Protein AF-M0NMY4-F1 (afdb_monomer)

Radius of gyration: 17.92 Å; Cα contacts (8 Å, |Δi|>4): 134; chains: 1; bounding box: 42×37×48 Å

Mean predicted aligned error: 4.75 Å

Secondary structure (DSSP, 8-state):
-HHHHHHHIIIIIT--SSSSSSSTT-HHHHHHHHHHHHHHHHHHT-HHHHHHHHHHHHHHHHHHHHHHHHTT-GGGGGGGGTTTSPPPPPTT-TT--HHHHHHH--HHHHS-HHHHHHHHHHHHHHHTT-TTHHHHHHHHHHHHHHHH-

Structure (mmCIF, N/CA/C/O backbone):
data_AF-M0NMY4-F1
#
_entry.id   AF-M0NMY4-F1
#
loop_
_atom_site.group_PDB
_atom_site.id
_atom_site.type_symbol
_atom_site.label_atom_id
_atom_site.label_alt_id
_atom_site.label_comp_id
_atom_site.label_asym_id
_atom_site.label_entity_id
_atom_site.label_seq_id
_atom_site.pdbx_PDB_ins_code
_atom_site.Cartn_x
_atom_site.Cartn_y
_atom_site.Cartn_z
_atom_site.occupancy
_atom_site.B_iso_or_equiv
_atom_site.auth_seq_id
_atom_site.auth_comp_id
_atom_site.auth_asym_id
_atom_site.auth_atom_id
_atom_site.pdbx_PDB_model_num
ATOM 1 N N . GLN A 1 1 ? -4.659 0.005 -1.288 1.00 90.06 1 GLN A N 1
ATOM 2 C CA . GLN A 1 1 ? -4.584 1.459 -1.523 1.00 90.06 1 GLN A CA 1
ATOM 3 C C . GLN A 1 1 ? -3.711 2.192 -0.509 1.00 90.06 1 GLN A C 1
ATOM 5 O O . GLN A 1 1 ? -3.000 3.091 -0.923 1.00 90.06 1 GLN A O 1
ATOM 10 N N . LEU A 1 2 ? -3.707 1.858 0.795 1.00 95.50 2 LEU A N 1
AT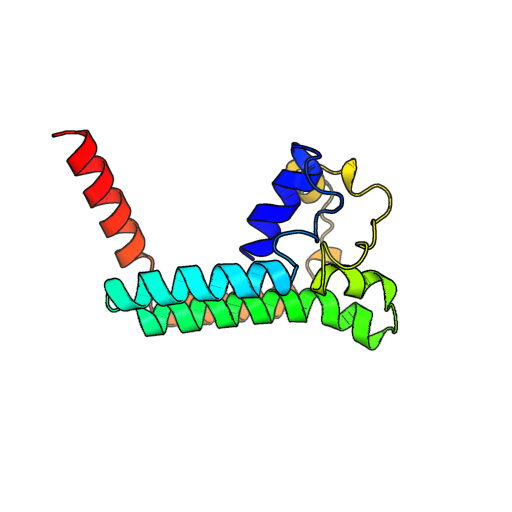OM 11 C CA . LEU A 1 2 ? -2.774 2.513 1.735 1.00 95.50 2 LEU A CA 1
ATOM 12 C C . LEU A 1 2 ? -1.293 2.446 1.294 1.00 95.50 2 LEU A C 1
ATOM 14 O O . LEU A 1 2 ? -0.619 3.457 1.466 1.00 95.50 2 LEU A O 1
ATOM 18 N N . PRO A 1 3 ? -0.787 1.338 0.711 1.00 97.62 3 PRO A N 1
ATOM 19 C CA . PRO A 1 3 ? 0.586 1.291 0.208 1.00 97.62 3 PRO A CA 1
ATOM 20 C C . PRO A 1 3 ? 0.932 2.415 -0.765 1.00 97.62 3 PRO A C 1
ATOM 22 O O . PRO A 1 3 ? 1.895 3.141 -0.542 1.00 97.62 3 PRO A O 1
ATOM 25 N N . ASP A 1 4 ? 0.082 2.642 -1.761 1.00 95.75 4 ASP A N 1
ATOM 26 C CA . ASP A 1 4 ? 0.217 3.751 -2.705 1.00 95.75 4 ASP A CA 1
ATOM 27 C C . ASP A 1 4 ? 0.215 5.133 -2.045 1.00 95.75 4 ASP A C 1
ATOM 29 O O . ASP A 1 4 ? 0.980 6.010 -2.442 1.00 95.75 4 ASP A O 1
ATOM 33 N N . LEU A 1 5 ? -0.629 5.340 -1.028 1.00 96.25 5 LEU A N 1
ATOM 34 C CA . LEU A 1 5 ? -0.695 6.610 -0.294 1.00 96.25 5 LEU A CA 1
ATOM 35 C C . LEU A 1 5 ? 0.569 6.894 0.526 1.00 96.25 5 LEU A C 1
ATOM 37 O O . LEU A 1 5 ? 0.778 8.034 0.931 1.00 96.25 5 LEU A O 1
ATOM 41 N N . ILE A 1 6 ? 1.385 5.874 0.794 1.00 97.50 6 ILE A N 1
ATOM 42 C CA . ILE A 1 6 ? 2.673 6.013 1.473 1.00 97.50 6 ILE A CA 1
ATOM 43 C C . ILE A 1 6 ? 3.778 6.159 0.430 1.00 97.50 6 ILE A C 1
ATOM 45 O O . ILE A 1 6 ? 4.515 7.142 0.450 1.00 97.50 6 ILE A O 1
ATOM 49 N N . ASP A 1 7 ? 3.880 5.209 -0.497 1.00 97.12 7 ASP A N 1
ATOM 50 C CA . ASP A 1 7 ? 5.037 5.125 -1.379 1.00 97.12 7 ASP A CA 1
ATOM 51 C C . ASP A 1 7 ? 5.036 6.224 -2.448 1.00 97.12 7 ASP A C 1
ATOM 53 O O . ASP A 1 7 ? 6.067 6.858 -2.665 1.00 97.12 7 ASP A O 1
ATOM 57 N N . LYS A 1 8 ? 3.893 6.532 -3.078 1.00 95.94 8 LYS A N 1
ATOM 58 C CA . LYS A 1 8 ? 3.857 7.531 -4.162 1.00 95.94 8 LYS A CA 1
ATOM 59 C C . LYS A 1 8 ? 4.282 8.922 -3.679 1.00 95.94 8 LYS A C 1
ATOM 61 O O . LYS A 1 8 ? 5.162 9.491 -4.314 1.00 95.94 8 LYS A O 1
ATOM 66 N N . PRO A 1 9 ? 3.776 9.485 -2.562 1.00 95.75 9 PRO A N 1
ATOM 67 C CA . PRO A 1 9 ? 4.289 10.765 -2.066 1.00 95.75 9 PRO A CA 1
ATOM 68 C C . PRO A 1 9 ? 5.772 10.709 -1.687 1.00 95.75 9 PRO A C 1
ATOM 70 O O . PRO A 1 9 ? 6.533 11.612 -2.040 1.00 95.75 9 PRO A O 1
ATOM 73 N N . LEU A 1 10 ? 6.200 9.649 -0.990 1.00 96.50 10 LEU A N 1
ATOM 74 C CA . LEU A 1 10 ? 7.593 9.500 -0.566 1.00 96.50 10 LEU A CA 1
ATOM 75 C C . LEU A 1 10 ? 8.550 9.416 -1.760 1.00 96.50 10 LEU A C 1
ATOM 77 O O . LEU A 1 10 ? 9.643 9.966 -1.676 1.00 96.50 10 LEU A O 1
ATOM 81 N N . ALA A 1 11 ? 8.146 8.779 -2.858 1.00 96.06 11 ALA A N 1
ATOM 82 C CA . ALA A 1 11 ? 8.942 8.663 -4.074 1.00 96.06 11 ALA A CA 1
ATOM 83 C C . ALA A 1 11 ? 8.827 9.908 -4.967 1.00 96.06 11 ALA A C 1
ATOM 85 O O . ALA A 1 11 ? 9.823 10.568 -5.233 1.00 96.06 11 ALA A O 1
ATOM 86 N N . TRP A 1 12 ? 7.611 10.245 -5.399 1.00 95.12 12 TRP A N 1
ATOM 87 C CA . TRP A 1 12 ? 7.327 11.220 -6.460 1.00 95.12 12 TRP A CA 1
ATOM 88 C C . TRP A 1 12 ? 7.373 12.676 -5.986 1.00 95.12 12 TRP A C 1
ATOM 90 O O . TRP A 1 12 ? 7.530 13.588 -6.784 1.00 95.12 12 TRP A O 1
ATOM 100 N N . THR A 1 13 ? 7.161 12.936 -4.692 1.00 92.69 13 THR A N 1
ATOM 101 C CA . THR A 1 13 ? 7.164 14.312 -4.150 1.00 92.69 13 THR A CA 1
ATOM 102 C C . THR A 1 13 ? 8.409 14.594 -3.327 1.00 92.69 13 THR A C 1
ATOM 104 O O . THR A 1 13 ? 8.988 15.670 -3.443 1.00 92.69 13 THR A O 1
ATOM 107 N N . PHE A 1 14 ? 8.819 13.640 -2.489 1.00 93.50 14 PHE A N 1
ATOM 108 C CA . PHE A 1 14 ? 9.929 13.850 -1.561 1.00 93.50 14 PHE A CA 1
ATOM 109 C C . PHE A 1 14 ? 11.239 13.171 -1.980 1.00 93.50 14 PHE A C 1
ATOM 111 O O . PHE A 1 14 ? 12.271 13.471 -1.384 1.00 93.50 14 PHE A O 1
ATOM 118 N N . GLY A 1 15 ? 11.227 12.260 -2.963 1.00 92.56 15 GLY A N 1
ATOM 119 C CA . GLY A 1 15 ? 12.428 11.540 -3.409 1.00 92.56 15 GLY A CA 1
ATOM 120 C C . GLY A 1 15 ? 13.113 10.709 -2.315 1.00 92.56 15 GLY A C 1
ATOM 121 O O . GLY A 1 15 ? 14.310 10.447 -2.394 1.00 92.56 15 GLY A O 1
ATOM 122 N N . LEU A 1 16 ? 12.381 10.324 -1.265 1.00 95.25 16 LEU A N 1
ATOM 123 C CA . LEU A 1 16 ? 12.920 9.663 -0.070 1.00 95.25 16 LEU A CA 1
ATOM 124 C C . LEU A 1 16 ? 13.114 8.159 -0.249 1.00 95.25 16 LEU A C 1
ATOM 126 O O . LEU A 1 16 ? 13.892 7.545 0.481 1.00 95.25 16 LEU A O 1
ATOM 130 N N . ILE A 1 17 ? 12.385 7.556 -1.184 1.00 96.00 17 ILE A N 1
ATOM 131 C CA . ILE A 1 17 ? 12.429 6.121 -1.455 1.00 96.00 17 ILE A CA 1
ATOM 132 C C . ILE A 1 17 ? 12.656 5.876 -2.953 1.00 96.00 17 ILE A C 1
ATOM 134 O O . ILE A 1 17 ? 12.300 6.718 -3.777 1.00 96.00 17 ILE A O 1
ATOM 138 N N . PRO A 1 18 ? 13.269 4.739 -3.327 1.00 94.19 18 PRO A N 1
ATOM 139 C CA . PRO A 1 18 ? 13.797 4.542 -4.678 1.00 94.19 18 PRO A CA 1
ATOM 140 C C . PRO A 1 18 ? 12.745 4.280 -5.770 1.00 94.19 18 PRO A C 1
ATOM 142 O O . PRO A 1 18 ? 13.127 4.201 -6.935 1.00 94.19 18 PRO A O 1
ATOM 145 N N . SER A 1 19 ? 11.476 4.069 -5.411 1.00 95.44 19 SER A N 1
ATOM 146 C CA . SER A 1 19 ? 10.357 3.828 -6.334 1.00 95.44 19 SER A CA 1
ATOM 147 C C . SER A 1 19 ? 9.022 4.099 -5.630 1.00 95.44 19 SER A C 1
ATOM 149 O O . SER A 1 19 ? 8.935 3.966 -4.409 1.00 95.44 19 SER A O 1
ATOM 151 N N . GLY A 1 20 ? 7.966 4.405 -6.393 1.00 95.38 20 GLY A N 1
ATOM 152 C CA . GLY A 1 20 ? 6.584 4.500 -5.907 1.00 95.38 20 GLY A CA 1
ATOM 153 C C . GLY A 1 20 ? 5.983 3.157 -5.478 1.00 95.38 20 GLY A C 1
ATOM 154 O O . GLY A 1 20 ? 4.843 3.120 -5.021 1.00 95.38 20 GLY A O 1
ATOM 155 N N . ARG A 1 21 ? 6.745 2.062 -5.597 1.00 95.56 21 ARG A N 1
ATOM 156 C CA . ARG A 1 21 ? 6.449 0.746 -5.023 1.00 95.56 21 ARG A CA 1
ATOM 157 C C . ARG A 1 21 ? 7.690 0.192 -4.323 1.00 95.56 21 ARG A C 1
ATOM 159 O O . ARG A 1 21 ? 8.447 -0.580 -4.918 1.00 95.56 21 ARG A O 1
ATOM 166 N N . SER A 1 22 ? 7.914 0.569 -3.061 1.00 95.94 22 SER A N 1
ATOM 167 C CA . SER A 1 22 ? 9.054 0.065 -2.278 1.00 95.94 22 SER A CA 1
ATOM 168 C C . SER A 1 22 ? 8.757 -0.210 -0.803 1.00 95.94 22 SER A C 1
ATOM 170 O O . SER A 1 22 ? 8.782 -1.366 -0.395 1.00 95.94 22 SER A O 1
ATOM 172 N N . LEU A 1 23 ? 8.514 0.811 0.029 1.00 97.81 23 LEU A N 1
ATOM 173 C CA . LEU A 1 23 ? 8.443 0.630 1.484 1.00 97.81 23 LEU A CA 1
ATOM 174 C C . LEU A 1 23 ? 7.148 -0.086 1.869 1.00 97.81 23 LEU A C 1
ATOM 176 O O . LEU A 1 23 ? 7.179 -1.148 2.480 1.00 97.81 23 LEU A O 1
ATOM 180 N N . ALA A 1 24 ? 6.009 0.491 1.509 1.00 98.06 24 ALA A N 1
ATOM 181 C CA . ALA A 1 24 ? 4.698 -0.022 1.869 1.00 98.06 24 ALA A CA 1
ATOM 182 C C . ALA A 1 24 ? 4.238 -1.174 0.958 1.00 98.06 24 ALA A C 1
ATOM 184 O O . ALA A 1 24 ? 3.320 -1.911 1.305 1.00 98.06 24 ALA A O 1
ATOM 185 N N . HIS A 1 25 ? 4.902 -1.386 -0.178 1.00 98.31 25 HIS A N 1
ATOM 186 C CA . HIS A 1 25 ? 4.717 -2.582 -1.007 1.00 98.31 25 HIS A CA 1
ATOM 187 C C . HIS A 1 25 ? 5.606 -3.770 -0.596 1.00 98.31 25 HIS A C 1
ATOM 189 O O . HIS A 1 25 ? 5.511 -4.847 -1.184 1.00 98.31 25 HIS A O 1
ATOM 195 N N . SER A 1 26 ? 6.426 -3.616 0.448 1.00 98.31 26 SER A N 1
ATOM 196 C CA . SER A 1 26 ? 7.240 -4.697 1.002 1.00 98.31 26 SER A CA 1
ATOM 197 C C . SER A 1 26 ? 6.472 -5.559 2.008 1.00 98.31 26 SER A C 1
ATOM 199 O O . SER A 1 26 ? 5.842 -5.064 2.948 1.00 98.31 26 SER A O 1
ATOM 201 N N . LEU A 1 27 ? 6.616 -6.881 1.885 1.00 98.25 27 LEU A N 1
ATOM 202 C CA . LEU A 1 27 ? 6.130 -7.848 2.870 1.00 98.25 27 LEU A CA 1
ATOM 203 C C . LEU A 1 27 ? 6.922 -7.782 4.181 1.00 98.25 27 LEU A C 1
ATOM 205 O O . LEU A 1 27 ? 6.374 -8.100 5.234 1.00 98.25 27 LEU A O 1
ATOM 209 N N . VAL A 1 28 ? 8.180 -7.329 4.144 1.00 98.12 28 VAL A N 1
ATOM 210 C CA . VAL A 1 28 ? 8.993 -7.101 5.352 1.00 98.12 28 VAL A CA 1
ATOM 211 C C . VAL A 1 28 ? 8.380 -5.971 6.177 1.00 98.12 28 VAL A C 1
ATOM 213 O O . VAL A 1 28 ? 8.178 -6.114 7.385 1.00 98.12 28 VAL A O 1
ATOM 216 N N . PHE A 1 29 ? 8.016 -4.869 5.516 1.00 98.12 29 PHE A N 1
ATOM 217 C CA . PHE A 1 29 ? 7.317 -3.762 6.161 1.00 98.12 29 PHE A CA 1
ATOM 218 C C . PHE A 1 29 ? 5.933 -4.192 6.658 1.00 98.12 29 PHE A C 1
ATOM 220 O O . PHE A 1 29 ? 5.586 -3.941 7.815 1.00 98.12 29 PHE A O 1
ATOM 227 N N . LEU A 1 30 ? 5.165 -4.898 5.820 1.00 98.31 30 LEU A N 1
ATOM 228 C CA . LEU A 1 30 ? 3.843 -5.398 6.192 1.00 98.31 30 LEU A CA 1
ATOM 229 C C . LEU A 1 30 ? 3.902 -6.351 7.390 1.00 98.31 30 LEU A C 1
ATOM 231 O O . LEU A 1 30 ? 3.026 -6.278 8.248 1.00 98.31 30 LEU A O 1
ATOM 235 N N . ALA A 1 31 ? 4.916 -7.209 7.508 1.00 98.31 31 ALA A N 1
ATOM 236 C CA . ALA A 1 31 ? 5.072 -8.096 8.660 1.00 98.31 31 ALA A CA 1
ATOM 237 C C . ALA A 1 31 ? 5.207 -7.298 9.969 1.00 98.31 31 ALA A C 1
ATOM 239 O O . ALA A 1 31 ? 4.476 -7.552 10.930 1.00 98.31 31 ALA A O 1
ATOM 240 N N . GLY A 1 32 ? 6.072 -6.278 9.988 1.00 98.06 32 GLY A N 1
ATOM 241 C CA . GLY A 1 32 ? 6.220 -5.384 11.140 1.00 98.06 32 GLY A CA 1
ATOM 242 C C . GLY A 1 32 ? 4.940 -4.599 11.442 1.00 98.06 32 GLY A C 1
ATOM 243 O O . GLY A 1 32 ? 4.473 -4.568 12.585 1.00 98.06 32 GLY A O 1
ATOM 244 N N . LEU A 1 33 ? 4.318 -4.026 10.407 1.00 98.00 33 LEU A N 1
ATOM 245 C CA . LEU A 1 33 ? 3.053 -3.302 10.528 1.00 98.00 33 LEU A CA 1
ATOM 246 C C . LEU A 1 33 ? 1.935 -4.199 11.075 1.00 98.00 33 LEU A C 1
ATOM 248 O O . LEU A 1 33 ? 1.162 -3.761 11.926 1.00 98.00 33 LEU A O 1
ATOM 252 N N . SER A 1 34 ? 1.876 -5.458 10.639 1.00 98.25 34 SER A N 1
ATOM 253 C CA . SER A 1 34 ? 0.875 -6.438 11.071 1.00 98.25 34 SER A CA 1
ATOM 254 C C . SER A 1 34 ? 0.945 -6.684 12.570 1.00 98.2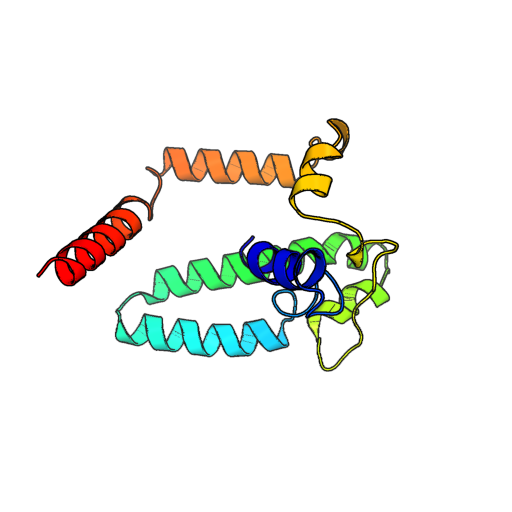5 34 SER A C 1
ATOM 256 O O . SER A 1 34 ? -0.087 -6.666 13.238 1.00 98.25 34 SER A O 1
ATOM 258 N N . VAL A 1 35 ? 2.154 -6.835 13.123 1.00 98.38 35 VAL A N 1
ATOM 259 C CA . VAL A 1 35 ? 2.351 -6.989 14.572 1.00 98.38 35 VAL A CA 1
ATOM 260 C C . VAL A 1 35 ? 1.835 -5.758 15.316 1.00 98.38 35 VAL A C 1
ATOM 262 O O . VAL A 1 35 ? 1.050 -5.889 16.255 1.00 98.38 35 VAL A O 1
ATOM 265 N N . ILE A 1 36 ? 2.221 -4.557 14.877 1.00 98.12 36 ILE A N 1
ATOM 266 C CA . ILE A 1 36 ? 1.817 -3.301 15.524 1.00 98.12 36 ILE A CA 1
ATOM 267 C C . ILE A 1 36 ? 0.292 -3.147 15.496 1.00 98.12 36 ILE A C 1
ATOM 269 O O . ILE A 1 36 ? -0.334 -2.937 16.538 1.00 98.12 36 ILE A O 1
ATOM 273 N N . VAL A 1 37 ? -0.319 -3.297 14.319 1.00 97.50 37 VAL A N 1
ATOM 274 C CA . VAL A 1 37 ? -1.769 -3.172 14.131 1.00 97.50 37 VAL A CA 1
ATOM 275 C C . VAL A 1 37 ? -2.513 -4.207 14.971 1.00 97.50 37 VAL A C 1
ATOM 277 O O . VAL A 1 37 ? -3.465 -3.856 15.668 1.00 97.50 37 VAL A O 1
ATOM 280 N N . TRP A 1 38 ? -2.061 -5.463 14.979 1.00 97.94 38 TRP A N 1
ATOM 281 C CA . TRP A 1 38 ? -2.704 -6.534 15.739 1.00 97.94 38 TRP A CA 1
ATOM 282 C C . TRP A 1 38 ? -2.630 -6.322 17.257 1.00 97.94 38 TRP A C 1
ATOM 284 O O . TRP A 1 38 ? -3.613 -6.547 17.975 1.00 97.94 38 TRP A O 1
ATOM 294 N N . LEU A 1 39 ? -1.492 -5.843 17.767 1.00 97.94 39 LEU A N 1
ATOM 295 C CA . LEU A 1 39 ? -1.323 -5.519 19.186 1.00 97.94 39 LEU A CA 1
ATOM 296 C C . LEU A 1 39 ? -2.231 -4.357 19.613 1.00 97.94 39 LEU A C 1
ATOM 298 O O . LEU A 1 39 ? -2.911 -4.446 20.639 1.00 97.94 39 LEU A O 1
ATOM 302 N N . LEU A 1 40 ? -2.292 -3.286 18.818 1.00 97.06 40 LEU A N 1
ATOM 303 C CA . LEU A 1 40 ? -3.166 -2.138 19.088 1.00 97.06 40 LEU A CA 1
ATOM 304 C C . LEU A 1 40 ? -4.649 -2.524 19.019 1.00 97.06 40 LEU A C 1
ATOM 306 O O . LEU A 1 40 ? -5.446 -2.126 19.874 1.00 97.06 40 LEU A O 1
ATOM 310 N N . ALA A 1 41 ? -5.015 -3.349 18.043 1.00 96.50 41 ALA A N 1
ATOM 311 C CA . ALA A 1 41 ? -6.366 -3.865 17.884 1.00 96.50 41 ALA A CA 1
ATOM 312 C C . ALA A 1 41 ? -6.775 -4.788 19.034 1.00 96.50 41 ALA A C 1
ATOM 314 O O . ALA A 1 41 ? -7.909 -4.728 19.500 1.00 96.50 41 ALA A O 1
ATOM 315 N N . THR A 1 42 ? -5.843 -5.591 19.552 1.00 96.56 42 THR A N 1
ATOM 316 C CA . THR A 1 42 ? -6.074 -6.413 20.746 1.00 96.56 42 THR A CA 1
ATOM 317 C C . THR A 1 42 ? -6.421 -5.545 21.952 1.00 96.56 42 THR A C 1
ATOM 319 O O . THR A 1 42 ? -7.411 -5.815 22.626 1.00 96.56 42 THR A O 1
ATOM 322 N N . ARG A 1 43 ? -5.659 -4.472 22.202 1.00 95.19 43 ARG A N 1
ATOM 323 C CA . ARG A 1 43 ? -5.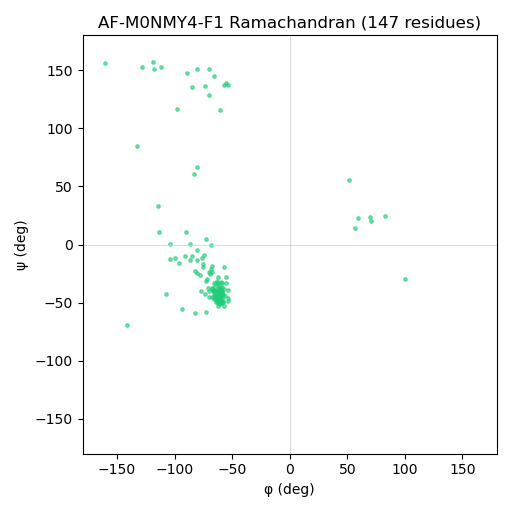911 -3.576 23.345 1.00 95.19 43 ARG A CA 1
ATOM 324 C C . ARG A 1 43 ? -7.208 -2.780 23.235 1.00 95.19 43 ARG A C 1
ATOM 326 O O . ARG A 1 43 ? -7.732 -2.338 24.249 1.00 95.19 43 ARG A O 1
ATOM 333 N N . SER A 1 44 ? -7.709 -2.583 22.021 1.00 92.88 44 SER A N 1
ATOM 334 C CA . SER A 1 44 ? -8.919 -1.802 21.755 1.00 92.88 44 SER A CA 1
ATOM 335 C C . SER A 1 44 ? -10.154 -2.656 21.447 1.00 92.88 44 SER A C 1
ATOM 337 O O . SER A 1 44 ? -11.220 -2.095 21.207 1.00 92.88 44 SER A O 1
ATOM 339 N N . GLY A 1 45 ? -10.036 -3.991 21.453 1.00 93.69 45 GLY A N 1
ATOM 340 C CA . GLY A 1 45 ? -11.136 -4.904 21.124 1.00 93.69 45 GLY A CA 1
ATOM 341 C C . GLY A 1 45 ? -11.544 -4.895 19.644 1.00 93.69 45 GLY A C 1
ATOM 342 O O . GLY A 1 45 ? -12.675 -5.243 19.330 1.00 93.69 45 GLY A O 1
ATOM 343 N N . ARG A 1 46 ? -10.645 -4.494 18.733 1.00 93.81 46 ARG A N 1
ATOM 344 C CA . ARG A 1 46 ? -10.921 -4.249 17.298 1.00 93.81 46 ARG A CA 1
ATOM 345 C C . ARG A 1 46 ? -10.202 -5.216 16.353 1.00 93.81 46 ARG A C 1
ATOM 347 O O . ARG A 1 46 ? -9.727 -4.842 15.279 1.00 93.81 46 ARG A O 1
ATOM 354 N N . ARG A 1 47 ? -10.013 -6.460 16.801 1.00 95.31 47 ARG A N 1
ATOM 355 C CA . ARG A 1 47 ? -9.310 -7.501 16.028 1.00 95.31 47 ARG A CA 1
ATOM 356 C C . ARG A 1 47 ? -9.965 -7.806 14.674 1.00 95.31 47 ARG A C 1
ATOM 358 O O . ARG A 1 47 ? -9.207 -7.949 13.717 1.00 95.31 47 ARG A O 1
ATOM 365 N N . PRO A 1 48 ? -11.307 -7.875 14.546 1.00 94.31 48 PRO A N 1
ATOM 366 C CA . PRO A 1 48 ? -11.940 -8.081 13.244 1.00 94.31 48 PRO A CA 1
ATOM 367 C C . PRO A 1 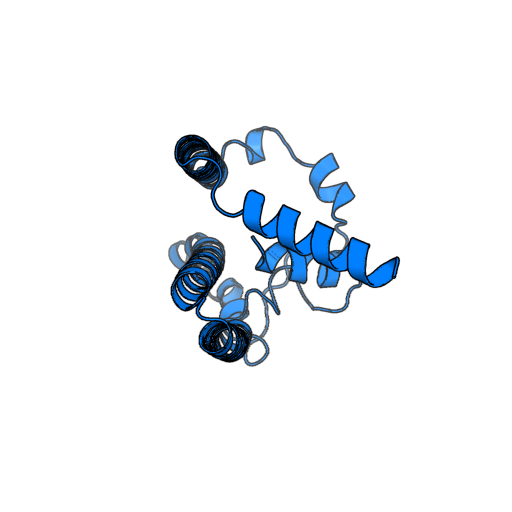48 ? -11.575 -6.986 12.235 1.00 94.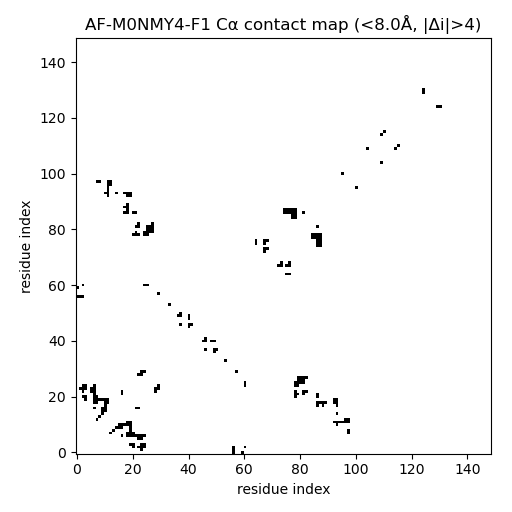31 48 PRO A C 1
ATOM 369 O O . PRO A 1 48 ? -11.218 -7.290 11.100 1.00 94.31 48 PRO A O 1
ATOM 372 N N . GLU A 1 49 ? -11.573 -5.719 12.656 1.00 92.75 49 GLU A N 1
ATOM 373 C CA . GLU A 1 49 ? -11.213 -4.596 11.786 1.00 92.75 49 GLU A CA 1
ATOM 374 C C . GLU A 1 49 ? -9.734 -4.615 11.395 1.00 92.75 49 GLU A C 1
ATOM 376 O O . GLU A 1 49 ? -9.398 -4.320 10.250 1.00 92.75 49 GLU A O 1
ATOM 381 N N . ALA A 1 50 ? -8.848 -5.001 12.317 1.00 95.69 50 ALA A N 1
ATOM 382 C CA . ALA A 1 50 ? -7.441 -5.218 11.996 1.00 95.69 50 ALA A CA 1
ATOM 383 C C . ALA A 1 50 ? -7.248 -6.349 10.983 1.00 95.69 50 ALA A C 1
ATOM 385 O O . ALA A 1 50 ? -6.474 -6.189 10.045 1.00 95.69 50 ALA A O 1
ATOM 386 N N . GLY A 1 51 ? -7.971 -7.462 11.133 1.00 97.06 51 GLY A N 1
ATOM 387 C CA . GLY A 1 51 ? -7.947 -8.560 10.168 1.00 97.06 51 GLY A CA 1
ATOM 388 C C . GLY A 1 51 ? -8.369 -8.097 8.774 1.00 97.06 51 GLY A C 1
ATOM 389 O O . GLY A 1 51 ? -7.626 -8.291 7.816 1.00 97.06 51 GLY A O 1
ATOM 390 N N . ALA A 1 52 ? -9.507 -7.404 8.671 1.00 94.00 52 ALA A N 1
ATOM 391 C CA . ALA A 1 52 ? -9.990 -6.854 7.405 1.00 94.00 52 ALA A CA 1
ATOM 392 C C . ALA A 1 52 ? -8.983 -5.878 6.769 1.00 94.00 52 ALA A C 1
ATOM 394 O O . ALA A 1 52 ? -8.713 -5.955 5.571 1.00 94.00 52 ALA A O 1
ATOM 395 N N . PHE A 1 53 ? -8.377 -4.999 7.575 1.00 95.31 53 PHE A N 1
ATOM 396 C CA . PHE A 1 53 ? -7.338 -4.078 7.117 1.00 95.31 53 PHE A CA 1
ATOM 397 C C . PHE A 1 53 ? -6.113 -4.814 6.561 1.00 95.31 53 PHE A C 1
ATOM 399 O O . PHE A 1 53 ? -5.669 -4.503 5.458 1.00 95.31 53 PHE A O 1
ATOM 406 N N . LEU A 1 54 ? -5.578 -5.795 7.294 1.00 97.88 54 LEU A N 1
ATOM 407 C CA . LEU A 1 54 ? -4.376 -6.528 6.887 1.00 97.88 54 LEU A CA 1
ATOM 408 C C . LEU A 1 54 ? -4.625 -7.399 5.652 1.00 97.88 54 LEU A C 1
ATOM 410 O O . LEU A 1 54 ? -3.778 -7.437 4.763 1.00 97.88 54 LEU A O 1
ATOM 414 N N . VAL A 1 55 ? -5.797 -8.033 5.549 1.00 97.38 55 VAL A N 1
ATOM 415 C CA . VAL A 1 55 ? -6.199 -8.780 4.347 1.00 97.38 55 VAL A CA 1
ATOM 416 C C . VAL A 1 55 ? -6.304 -7.845 3.145 1.00 97.38 55 VAL A C 1
ATOM 418 O O . VAL A 1 55 ? -5.760 -8.156 2.088 1.00 97.38 55 VAL A O 1
ATOM 421 N N . GLY A 1 56 ? -6.941 -6.681 3.296 1.00 95.00 56 GLY A N 1
ATOM 422 C CA . GLY A 1 56 ? -7.032 -5.688 2.223 1.00 95.00 56 GLY A CA 1
ATOM 423 C C . GLY A 1 56 ? -5.666 -5.135 1.804 1.00 95.00 56 GLY A C 1
ATOM 424 O O . GLY A 1 56 ? -5.406 -4.963 0.614 1.00 95.00 56 GLY A O 1
ATOM 425 N N . TYR A 1 57 ? -4.771 -4.902 2.767 1.00 97.81 57 TYR A N 1
ATOM 426 C CA . TYR A 1 57 ? -3.398 -4.471 2.507 1.00 97.81 57 TYR A CA 1
ATOM 427 C C . TYR A 1 57 ? -2.631 -5.533 1.715 1.00 97.81 57 TYR A C 1
ATOM 429 O O . TYR A 1 57 ? -2.086 -5.228 0.657 1.00 97.81 57 TYR A O 1
ATOM 437 N N . LEU A 1 58 ? -2.624 -6.780 2.197 1.00 98.06 58 LEU A N 1
ATOM 438 C CA . LEU A 1 58 ? -1.931 -7.888 1.544 1.00 98.06 58 LEU A CA 1
ATOM 439 C C . LEU A 1 58 ? -2.487 -8.140 0.140 1.00 98.06 58 LEU A C 1
ATOM 441 O O . LEU A 1 58 ? -1.717 -8.262 -0.804 1.00 98.06 58 LEU A O 1
ATOM 445 N N . THR A 1 59 ? -3.813 -8.164 -0.009 1.00 95.94 59 THR A N 1
ATOM 446 C CA . THR A 1 59 ? -4.471 -8.384 -1.307 1.00 95.94 59 THR A CA 1
ATOM 447 C C . THR A 1 59 ? -4.061 -7.322 -2.318 1.00 95.94 59 THR A C 1
ATOM 449 O O . THR A 1 59 ? -3.786 -7.654 -3.462 1.00 95.94 59 THR A O 1
ATOM 452 N N . HIS A 1 60 ? -3.966 -6.059 -1.900 1.00 95.31 60 HIS A N 1
ATOM 453 C CA . HIS A 1 60 ? -3.492 -4.984 -2.767 1.00 95.31 60 HIS A CA 1
ATOM 454 C C . HIS A 1 60 ? -2.030 -5.187 -3.190 1.00 95.31 60 HIS A C 1
ATOM 456 O O . HIS A 1 60 ? -1.750 -5.161 -4.381 1.00 95.31 60 HIS A O 1
ATOM 462 N N . VAL A 1 61 ? -1.119 -5.468 -2.247 1.00 97.50 61 VAL A N 1
ATOM 463 C CA . VAL A 1 61 ? 0.299 -5.728 -2.572 1.00 97.50 61 VAL A CA 1
ATOM 464 C C . VAL A 1 61 ? 0.445 -6.910 -3.535 1.00 97.50 61 VAL A C 1
ATOM 466 O O . VAL A 1 61 ? 1.224 -6.840 -4.482 1.00 97.50 61 VAL A O 1
ATOM 469 N N . LEU A 1 62 ? -0.315 -7.988 -3.322 1.00 96.25 62 LEU A N 1
ATOM 470 C CA . LEU A 1 62 ? -0.282 -9.165 -4.191 1.00 96.25 62 LEU A CA 1
ATOM 471 C C . LEU A 1 62 ? -0.895 -8.893 -5.569 1.00 96.25 62 LEU A C 1
ATOM 473 O O . LEU A 1 62 ? -0.348 -9.356 -6.566 1.00 96.25 62 LEU A O 1
ATOM 477 N N . ALA A 1 63 ? -1.994 -8.138 -5.640 1.00 93.69 63 ALA A N 1
ATOM 478 C CA . ALA A 1 63 ? -2.613 -7.753 -6.906 1.00 93.69 63 ALA A CA 1
ATOM 479 C C . ALA A 1 63 ? -1.655 -6.920 -7.772 1.00 93.69 63 ALA A C 1
ATOM 481 O O . ALA A 1 63 ? -1.548 -7.179 -8.966 1.00 93.69 63 ALA A O 1
ATOM 482 N N . ASP A 1 64 ? -0.890 -6.012 -7.163 1.00 93.94 64 ASP A N 1
ATOM 483 C CA . ASP A 1 64 ? 0.068 -5.150 -7.864 1.00 93.94 64 ASP A CA 1
ATOM 484 C C . ASP A 1 64 ? 1.218 -5.921 -8.533 1.00 93.94 64 ASP A C 1
ATOM 486 O O . ASP A 1 64 ? 1.717 -5.511 -9.584 1.00 93.94 64 ASP A O 1
ATOM 490 N N . VAL A 1 65 ? 1.653 -7.038 -7.940 1.00 95.44 65 VAL A N 1
ATOM 491 C CA . VAL A 1 65 ? 2.758 -7.857 -8.473 1.00 95.44 65 VAL A CA 1
ATOM 492 C C . VAL A 1 65 ? 2.288 -9.037 -9.319 1.00 95.44 65 VAL A C 1
ATOM 494 O O . VAL A 1 65 ? 3.093 -9.614 -10.052 1.00 95.44 65 VAL A O 1
ATOM 497 N N . LEU A 1 66 ? 1.008 -9.409 -9.243 1.00 95.38 66 LEU A N 1
ATOM 498 C CA . LEU A 1 66 ? 0.469 -10.581 -9.930 1.00 95.38 66 LEU A CA 1
ATOM 499 C C . LEU A 1 66 ? 0.665 -10.520 -11.458 1.00 95.38 66 LEU A C 1
ATOM 501 O O . LEU A 1 66 ? 1.154 -11.511 -12.004 1.00 95.38 66 LEU A O 1
ATOM 505 N N . PRO A 1 67 ? 0.389 -9.403 -12.166 1.00 94.06 67 PRO A N 1
ATOM 506 C CA . PRO A 1 67 ? 0.645 -9.323 -13.605 1.00 94.06 67 PRO A CA 1
ATOM 507 C C . PRO A 1 67 ? 2.118 -9.558 -13.961 1.00 94.06 67 PRO A C 1
ATOM 509 O O . PRO A 1 67 ? 2.415 -10.317 -14.881 1.00 94.06 67 PRO A O 1
ATOM 512 N N . ALA A 1 68 ? 3.043 -8.970 -13.195 1.00 95.81 68 ALA A N 1
ATOM 513 C CA . ALA A 1 68 ? 4.479 -9.151 -13.398 1.00 95.81 68 ALA A CA 1
ATOM 514 C C . ALA A 1 68 ? 4.916 -10.602 -13.138 1.00 95.81 68 ALA A C 1
ATOM 516 O O . ALA A 1 68 ? 5.730 -11.147 -13.879 1.00 95.81 68 ALA A O 1
ATOM 517 N N . ALA A 1 69 ? 4.343 -11.251 -12.120 1.00 97.06 69 ALA A N 1
ATOM 518 C CA . ALA A 1 69 ? 4.610 -12.653 -11.812 1.00 97.06 69 ALA A CA 1
ATOM 519 C C . ALA A 1 69 ? 4.148 -13.578 -12.949 1.00 97.06 69 ALA A C 1
ATOM 521 O O . ALA A 1 69 ? 4.894 -14.461 -13.367 1.00 97.06 69 ALA A O 1
ATOM 522 N N . LEU A 1 70 ? 2.946 -13.344 -13.488 1.00 97.69 70 LEU A N 1
ATOM 523 C CA . LEU A 1 70 ? 2.401 -14.103 -14.619 1.00 97.69 70 LEU A CA 1
ATOM 524 C C . LEU A 1 70 ? 3.200 -13.881 -15.911 1.00 97.69 70 LEU A C 1
ATOM 526 O O . LEU A 1 70 ? 3.335 -14.802 -16.712 1.00 97.69 70 LEU A O 1
ATOM 530 N N . ALA A 1 71 ? 3.755 -12.682 -1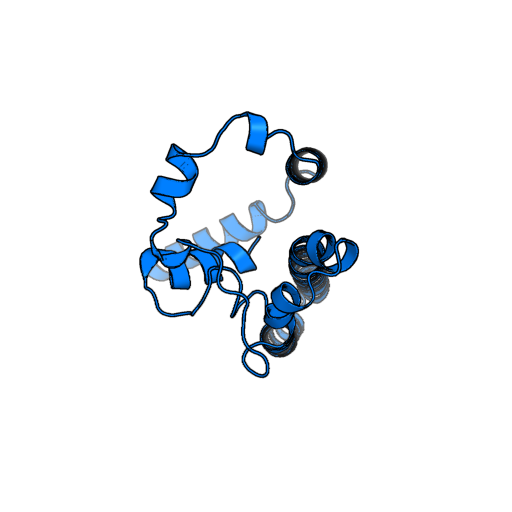6.096 1.00 97.62 71 ALA A N 1
ATOM 531 C CA . ALA A 1 71 ? 4.616 -12.339 -17.226 1.00 97.62 71 ALA A CA 1
ATOM 532 C C . ALA A 1 71 ? 6.078 -12.809 -17.062 1.00 97.62 71 ALA A C 1
ATOM 534 O O . ALA A 1 71 ? 6.879 -12.637 -17.978 1.00 97.62 71 ALA A O 1
ATOM 535 N N . GLY A 1 72 ? 6.451 -13.385 -15.911 1.00 97.44 72 GLY A N 1
ATOM 536 C CA . GLY A 1 72 ? 7.830 -13.798 -15.625 1.00 97.44 72 GLY A CA 1
ATOM 537 C C . GLY A 1 72 ? 8.804 -12.631 -15.413 1.00 97.44 72 GLY A C 1
ATOM 538 O O . GLY A 1 72 ? 10.018 -12.802 -15.518 1.00 97.44 72 GLY A O 1
ATOM 539 N N . GLU A 1 73 ? 8.305 -11.436 -15.098 1.00 96.94 73 GLU A N 1
ATOM 540 C CA . GLU A 1 73 ? 9.100 -10.229 -14.857 1.00 96.94 73 GLU A CA 1
ATOM 541 C C . GLU A 1 73 ? 9.630 -10.190 -13.412 1.00 96.94 73 GLU A C 1
ATOM 543 O O . GLU A 1 73 ? 9.346 -9.277 -12.633 1.00 96.94 73 GLU A O 1
ATOM 548 N N . TRP A 1 74 ? 10.426 -11.194 -13.036 1.00 95.12 74 TRP A N 1
ATOM 549 C CA . TRP A 1 74 ? 10.877 -11.427 -11.655 1.00 95.12 74 TRP A CA 1
ATOM 550 C C . TRP A 1 74 ? 11.584 -10.231 -11.005 1.00 95.12 74 TRP A C 1
ATOM 552 O O . TRP A 1 74 ? 11.498 -10.050 -9.793 1.00 95.12 74 TRP A O 1
ATOM 562 N N . ALA A 1 75 ? 12.231 -9.370 -11.797 1.00 94.94 75 ALA A N 1
ATOM 563 C CA . ALA A 1 75 ? 12.852 -8.144 -11.299 1.00 94.94 75 ALA A CA 1
ATOM 564 C C . ALA A 1 75 ? 11.842 -7.212 -10.598 1.00 94.94 75 ALA A C 1
ATOM 566 O O . ALA A 1 75 ? 12.174 -6.607 -9.579 1.00 94.94 75 ALA A O 1
ATOM 567 N N . LYS A 1 76 ? 10.592 -7.133 -11.084 1.00 95.62 76 LYS A N 1
ATOM 568 C CA . LYS A 1 76 ? 9.530 -6.302 -10.485 1.00 95.62 76 LYS A CA 1
ATOM 569 C C . LYS A 1 76 ? 9.045 -6.837 -9.137 1.00 95.62 76 LYS A C 1
ATOM 571 O O . LYS A 1 76 ? 8.577 -6.060 -8.310 1.00 95.62 76 LYS A O 1
ATOM 576 N N . LEU A 1 77 ? 9.224 -8.133 -8.874 1.00 97.06 77 LEU A N 1
ATOM 577 C CA . LEU A 1 77 ? 8.867 -8.756 -7.596 1.00 97.06 77 LEU A CA 1
ATOM 578 C C . LEU A 1 77 ? 9.873 -8.439 -6.480 1.00 97.06 77 LEU A C 1
ATOM 580 O O . LEU A 1 77 ? 9.558 -8.645 -5.310 1.00 97.06 77 LEU A O 1
ATOM 584 N N . GLY A 1 78 ? 11.043 -7.875 -6.808 1.00 96.25 78 GLY A N 1
ATOM 585 C CA . GLY A 1 78 ? 12.046 -7.451 -5.825 1.00 96.25 78 GLY A CA 1
ATOM 586 C C . GLY A 1 78 ? 11.525 -6.442 -4.792 1.00 96.25 78 GLY A C 1
ATOM 587 O O . GLY A 1 78 ? 12.085 -6.340 -3.705 1.00 96.25 78 GLY A O 1
ATOM 588 N N . THR A 1 79 ? 10.414 -5.748 -5.064 1.00 96.44 79 THR A N 1
ATOM 589 C CA . THR A 1 79 ? 9.748 -4.882 -4.073 1.00 96.44 79 THR A CA 1
ATOM 590 C C . THR A 1 79 ? 9.239 -5.650 -2.844 1.00 96.44 79 THR A C 1
ATOM 592 O O . THR A 1 79 ? 9.331 -5.151 -1.724 1.00 96.44 79 THR A O 1
ATOM 595 N N . LEU A 1 80 ? 8.809 -6.911 -3.011 1.00 98.00 80 LEU A N 1
ATOM 596 C CA . LEU A 1 80 ? 8.182 -7.700 -1.942 1.00 98.00 80 LEU A CA 1
ATOM 597 C C . LEU A 1 80 ? 9.107 -7.941 -0.746 1.00 98.00 80 LEU A C 1
ATOM 599 O O . LEU A 1 80 ? 8.620 -8.118 0.368 1.00 98.00 80 LEU A O 1
ATOM 603 N N . LEU A 1 81 ? 10.423 -7.963 -0.962 1.00 97.69 81 LEU A N 1
ATOM 604 C CA . LEU A 1 81 ? 11.414 -8.196 0.089 1.00 97.69 81 LEU A CA 1
ATOM 605 C C . LEU A 1 81 ? 12.294 -6.972 0.363 1.00 97.69 81 LEU A C 1
ATOM 607 O O . LEU A 1 81 ? 13.267 -7.079 1.106 1.00 97.69 81 LEU A O 1
ATOM 611 N N . TRP A 1 82 ? 11.972 -5.795 -0.180 1.00 97.38 82 TRP A N 1
ATOM 612 C CA . TRP A 1 82 ? 12.719 -4.575 0.128 1.00 97.38 82 TRP A CA 1
ATOM 613 C C . TRP A 1 82 ? 12.713 -4.300 1.649 1.00 9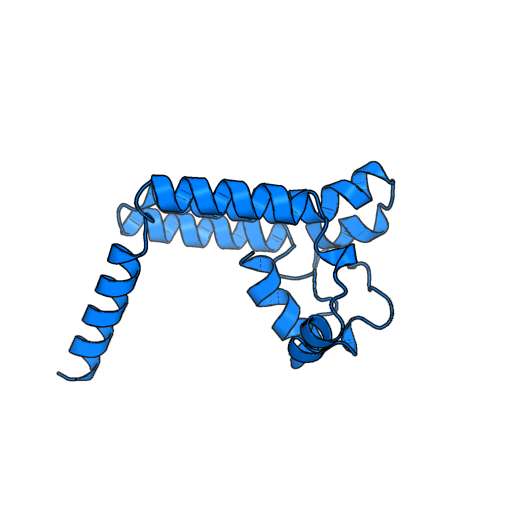7.38 82 TRP A C 1
ATOM 615 O O . TRP A 1 82 ? 11.670 -4.470 2.284 1.00 97.38 82 TRP A O 1
ATOM 625 N N . PRO A 1 83 ? 13.829 -3.896 2.286 1.00 96.12 83 PRO A N 1
ATOM 626 C CA . PRO A 1 83 ? 15.116 -3.484 1.712 1.00 96.12 83 PRO A CA 1
ATOM 627 C C . PRO A 1 83 ? 16.146 -4.611 1.519 1.00 96.12 83 PRO A C 1
ATOM 629 O O . PRO A 1 83 ? 17.308 -4.325 1.249 1.00 96.12 83 PRO A O 1
ATOM 632 N N . ILE A 1 84 ? 15.759 -5.881 1.666 1.00 97.50 84 ILE A N 1
ATOM 633 C CA . ILE A 1 84 ? 16.665 -7.033 1.506 1.00 97.50 84 ILE A CA 1
ATOM 634 C C . ILE A 1 84 ? 17.036 -7.220 0.029 1.00 97.50 84 ILE A C 1
ATOM 636 O O . ILE A 1 84 ? 18.175 -7.550 -0.295 1.00 97.50 84 ILE A O 1
ATOM 640 N N . THR A 1 85 ? 16.079 -6.985 -0.869 1.00 96.50 85 THR A N 1
ATOM 641 C CA . THR A 1 85 ? 16.258 -7.043 -2.324 1.00 96.50 85 THR A CA 1
ATOM 642 C C . THR A 1 85 ? 16.142 -5.657 -2.961 1.00 96.50 85 THR A C 1
ATOM 644 O O . THR A 1 85 ? 15.450 -4.782 -2.429 1.00 96.50 85 THR A O 1
ATOM 647 N N . PRO A 1 86 ? 16.794 -5.432 -4.117 1.00 94.94 86 PRO A N 1
ATOM 648 C CA . PRO A 1 86 ? 16.614 -4.197 -4.868 1.00 94.94 86 PRO A CA 1
ATOM 649 C C . PRO A 1 86 ? 15.180 -4.092 -5.400 1.00 94.94 86 PRO A C 1
ATOM 651 O O . PRO A 1 86 ? 14.578 -5.090 -5.798 1.00 94.94 86 PRO A O 1
ATOM 654 N N . VAL A 1 87 ? 14.649 -2.868 -5.448 1.00 95.50 87 VAL A N 1
ATOM 655 C CA . VAL A 1 87 ? 13.399 -2.597 -6.169 1.00 95.50 87 VAL A CA 1
ATOM 656 C C . VAL A 1 87 ? 13.654 -2.446 -7.662 1.00 95.50 87 VAL A C 1
ATOM 658 O O . VAL A 1 87 ? 14.712 -1.965 -8.078 1.00 95.50 87 VAL A O 1
ATOM 661 N N . PHE A 1 88 ? 12.653 -2.790 -8.467 1.00 94.69 88 PHE A N 1
ATOM 662 C CA . PHE A 1 88 ? 12.611 -2.372 -9.861 1.00 94.69 88 PHE A CA 1
ATOM 663 C C . PHE A 1 88 ? 12.341 -0.869 -9.932 1.00 94.69 88 PHE A C 1
ATOM 665 O O . PHE A 1 88 ? 11.400 -0.381 -9.311 1.00 94.69 88 PHE A O 1
ATOM 672 N N . ARG A 1 89 ? 13.165 -0.140 -10.686 1.00 92.62 89 ARG A N 1
ATOM 673 C CA . ARG A 1 89 ? 12.963 1.288 -10.939 1.00 92.62 89 ARG A CA 1
ATOM 674 C C . ARG A 1 89 ? 12.276 1.450 -12.281 1.00 92.62 89 ARG A C 1
ATOM 676 O O . ARG A 1 89 ? 12.837 1.064 -13.306 1.00 92.62 89 ARG A O 1
ATOM 683 N N . TYR A 1 90 ? 11.069 1.999 -12.264 1.00 88.75 90 TYR A N 1
ATOM 684 C CA . TYR A 1 90 ? 10.357 2.300 -13.495 1.00 88.75 90 TYR A CA 1
ATOM 685 C C . TYR A 1 90 ? 11.006 3.526 -14.164 1.00 88.75 90 TYR A C 1
ATOM 687 O O . TYR A 1 90 ? 11.348 4.482 -13.460 1.00 88.75 90 TYR A O 1
ATOM 695 N N . PRO A 1 91 ? 11.213 3.511 -15.495 1.00 89.44 91 PRO A N 1
ATOM 696 C CA . PRO A 1 91 ? 11.720 4.676 -16.217 1.00 89.44 91 PRO A CA 1
ATOM 697 C C . PRO A 1 91 ? 10.871 5.918 -15.933 1.00 89.44 91 PRO A C 1
ATOM 699 O O . PRO A 1 91 ? 9.643 5.820 -15.879 1.00 89.44 91 PRO A O 1
ATOM 702 N N . ASP A 1 92 ? 11.541 7.050 -15.716 1.00 87.38 92 ASP A N 1
ATOM 703 C CA . ASP A 1 92 ? 10.947 8.377 -15.487 1.00 87.38 92 ASP A CA 1
ATOM 704 C C . ASP A 1 92 ? 9.953 8.447 -14.307 1.00 87.38 92 ASP A C 1
ATOM 706 O O . ASP A 1 92 ? 9.193 9.400 -14.162 1.00 87.38 92 ASP A O 1
ATOM 710 N N . GLU A 1 93 ? 9.929 7.434 -13.433 1.00 88.19 93 GLU A N 1
ATOM 711 C CA . GLU A 1 93 ? 8.961 7.348 -12.335 1.00 88.19 93 GLU A CA 1
ATOM 712 C C . GLU A 1 93 ? 9.167 8.441 -11.292 1.00 88.19 93 GLU A C 1
ATOM 714 O O . GLU A 1 93 ? 8.198 8.992 -10.778 1.00 88.19 93 GLU A O 1
ATOM 719 N N . LEU A 1 94 ? 10.424 8.742 -10.972 1.00 88.31 94 LEU A N 1
ATOM 720 C CA . LEU A 1 94 ? 10.768 9.735 -9.956 1.00 88.31 94 LEU A CA 1
ATOM 721 C C . LEU A 1 94 ? 10.564 11.174 -10.445 1.00 88.31 94 LEU A C 1
ATOM 723 O O . LEU A 1 94 ? 10.463 12.072 -9.617 1.00 88.31 94 LEU A O 1
ATOM 727 N N . ASP A 1 95 ? 10.447 11.375 -11.758 1.00 87.81 95 ASP A N 1
ATOM 728 C CA . ASP A 1 95 ? 10.116 12.671 -12.354 1.00 87.81 95 ASP A CA 1
ATOM 729 C C . ASP A 1 95 ? 8.597 12.915 -12.391 1.00 87.81 95 ASP A C 1
ATOM 731 O O . ASP A 1 95 ? 8.138 14.026 -12.673 1.00 87.81 95 ASP A O 1
ATOM 735 N N . ARG A 1 96 ? 7.786 11.891 -12.081 1.00 86.56 96 ARG A N 1
ATOM 736 C CA . ARG A 1 96 ? 6.332 12.040 -11.968 1.00 86.56 96 ARG A CA 1
ATOM 737 C C . ARG A 1 96 ? 5.974 12.845 -10.731 1.00 86.56 96 ARG A C 1
ATOM 739 O O . ARG A 1 96 ? 6.615 12.762 -9.693 1.00 86.56 96 ARG A O 1
ATOM 746 N N . SER A 1 97 ? 4.843 13.537 -10.809 1.00 89.94 97 SER A N 1
ATOM 747 C CA . SER A 1 97 ? 4.151 14.075 -9.639 1.00 89.94 97 SER A CA 1
ATOM 748 C C . SER A 1 97 ? 2.760 13.463 -9.534 1.00 89.94 97 SER A C 1
ATOM 750 O O . SER A 1 97 ? 2.185 13.022 -10.528 1.00 89.94 97 SER A O 1
ATOM 752 N N . ILE A 1 98 ? 2.183 13.464 -8.330 1.00 90.00 98 ILE A N 1
ATOM 753 C CA . ILE A 1 98 ? 0.814 12.968 -8.119 1.00 90.00 98 ILE A CA 1
ATOM 754 C C . ILE A 1 98 ? -0.177 13.748 -8.991 1.00 90.00 98 ILE A C 1
ATOM 756 O O . ILE A 1 98 ? -1.041 13.153 -9.624 1.00 90.00 98 ILE A O 1
ATOM 760 N N . ILE A 1 99 ? -0.033 15.076 -9.055 1.00 91.75 99 ILE A N 1
ATOM 761 C CA . ILE A 1 99 ? -0.896 15.928 -9.882 1.00 91.75 99 ILE A CA 1
ATOM 762 C C . ILE A 1 99 ? -0.674 15.623 -11.367 1.00 91.75 99 ILE A C 1
ATOM 764 O O . ILE A 1 99 ? -1.647 15.419 -12.087 1.00 91.75 99 ILE A O 1
ATOM 768 N N . GLY A 1 100 ? 0.585 15.534 -11.809 1.00 89.75 100 GLY A N 1
ATOM 769 C CA . GLY A 1 100 ? 0.936 15.198 -13.191 1.00 89.75 100 GLY A CA 1
ATOM 770 C C . GLY A 1 100 ? 0.337 13.867 -13.638 1.00 89.75 100 GLY A C 1
ATOM 771 O O . GLY A 1 100 ? -0.298 13.815 -14.684 1.00 89.75 100 GLY A O 1
ATOM 772 N N . PHE A 1 101 ? 0.406 12.833 -12.792 1.00 89.00 101 PHE A N 1
ATOM 773 C CA . PHE A 1 101 ? -0.216 11.534 -13.060 1.00 89.00 101 PHE A CA 1
ATOM 774 C C . PHE A 1 101 ? -1.710 11.657 -13.390 1.00 89.00 101 PHE A C 1
ATOM 776 O O . PHE A 1 101 ? -2.175 11.066 -14.359 1.00 89.00 101 PHE A O 1
ATOM 783 N N . PHE A 1 102 ? -2.468 12.443 -12.619 1.00 90.12 102 PHE A N 1
ATOM 784 C CA . PHE A 1 102 ? -3.896 12.631 -12.885 1.00 90.12 102 PHE A CA 1
ATOM 785 C C . PHE A 1 102 ? -4.174 13.507 -14.112 1.00 90.12 102 PHE A C 1
ATOM 787 O O . PHE A 1 102 ? -5.184 13.293 -14.777 1.00 90.12 102 PHE A O 1
ATOM 794 N N . LEU A 1 103 ? -3.306 14.474 -14.421 1.00 92.38 103 LEU A N 1
ATOM 795 C CA . LEU A 1 103 ? -3.434 15.312 -15.619 1.00 92.38 103 LEU A CA 1
ATOM 796 C C . LEU A 1 103 ? -3.124 14.543 -16.911 1.00 92.38 103 LEU A C 1
ATOM 798 O O . LEU A 1 103 ? -3.679 14.861 -17.960 1.00 92.38 103 LEU A O 1
ATOM 802 N N . GLU A 1 104 ? -2.257 13.537 -16.833 1.00 89.81 104 GLU A N 1
ATOM 803 C CA . GLU A 1 104 ? -1.850 12.698 -17.964 1.00 89.81 104 GLU A CA 1
ATOM 804 C C . GLU A 1 104 ? -2.729 11.452 -18.146 1.00 89.81 104 GLU A C 1
ATOM 806 O O . GLU A 1 104 ? -2.625 10.779 -19.174 1.00 89.81 104 GLU A O 1
ATOM 811 N N . LEU A 1 105 ? -3.607 11.159 -17.178 1.00 87.62 105 LEU A N 1
ATOM 812 C CA . LEU A 1 105 ? -4.432 9.956 -17.143 1.00 87.62 105 LEU A CA 1
ATOM 813 C C . LEU A 1 105 ? -5.360 9.878 -18.361 1.00 87.62 105 LEU A C 1
ATOM 815 O O . LEU A 1 105 ? -6.267 10.696 -18.546 1.00 87.62 105 LEU A O 1
ATOM 819 N N . ARG A 1 106 ? -5.159 8.858 -19.197 1.00 89.00 106 ARG A N 1
ATOM 820 C CA . ARG A 1 106 ? -5.945 8.668 -20.424 1.00 89.00 106 ARG A CA 1
ATOM 821 C C . ARG A 1 106 ? -7.190 7.821 -20.152 1.00 89.00 106 ARG A C 1
ATOM 823 O O . ARG A 1 106 ? -7.113 6.865 -19.386 1.00 89.00 106 ARG A O 1
ATOM 830 N N . PRO A 1 107 ? -8.320 8.044 -20.854 1.00 86.81 107 PRO A N 1
ATOM 831 C CA . PRO A 1 107 ? -9.514 7.211 -20.687 1.00 86.81 107 PRO A CA 1
ATOM 832 C C . PRO A 1 107 ? -9.271 5.712 -20.910 1.00 86.81 107 PRO A C 1
ATOM 834 O O . PRO A 1 107 ? -9.879 4.887 -20.240 1.00 86.81 107 PRO A O 1
ATOM 837 N N . ALA A 1 108 ? -8.354 5.349 -21.811 1.00 84.44 108 ALA A N 1
ATOM 838 C CA . ALA A 1 108 ? -7.984 3.953 -22.045 1.00 84.44 108 ALA A CA 1
ATOM 839 C C . ALA A 1 108 ? -7.350 3.285 -20.810 1.00 84.44 108 ALA A C 1
ATOM 841 O O . ALA A 1 108 ? -7.547 2.094 -20.599 1.00 84.44 108 ALA A O 1
ATOM 842 N N . GLU A 1 109 ? -6.642 4.047 -19.973 1.00 82.69 109 GLU A N 1
ATOM 843 C CA . GLU A 1 109 ? -6.028 3.558 -18.730 1.00 82.69 109 GLU A CA 1
ATOM 844 C C . GLU A 1 109 ? -7.073 3.346 -17.623 1.00 82.69 109 GLU A C 1
ATOM 846 O O . GLU A 1 109 ? -6.845 2.579 -16.690 1.00 82.69 109 GLU A O 1
ATOM 851 N N . LEU A 1 110 ? -8.249 3.976 -17.748 1.00 80.50 110 LEU A N 1
ATOM 852 C CA . LEU A 1 110 ? -9.382 3.769 -16.846 1.00 80.50 110 LEU A CA 1
ATOM 853 C C . LEU A 1 110 ? -10.141 2.474 -17.153 1.00 80.50 110 LEU A C 1
ATOM 855 O O . LEU A 1 110 ? -10.761 1.906 -16.260 1.00 80.50 110 LEU A O 1
ATOM 859 N N . VAL A 1 111 ? -10.114 1.981 -18.394 1.00 83.94 111 VAL A N 1
ATOM 860 C CA . VAL A 1 111 ? -10.817 0.744 -18.773 1.00 83.94 111 VAL A CA 1
ATOM 861 C C . VAL A 1 111 ? -9.982 -0.470 -18.355 1.00 83.94 111 VAL A C 1
ATOM 863 O O . VAL A 1 111 ? -9.454 -1.210 -19.181 1.00 83.94 111 VAL A O 1
ATOM 866 N N . SER A 1 112 ? -9.843 -0.664 -17.044 1.00 83.81 112 SER A N 1
ATOM 867 C CA . SER A 1 112 ? -9.088 -1.758 -16.440 1.00 83.81 112 SER A CA 1
ATOM 868 C C . SER A 1 112 ? -9.986 -2.669 -15.602 1.00 83.81 112 SER A C 1
ATOM 870 O O . SER A 1 112 ? -10.996 -2.247 -15.027 1.00 83.81 112 SER A O 1
ATOM 872 N N . LEU A 1 113 ? -9.599 -3.945 -15.506 1.00 85.50 113 LEU A N 1
ATOM 873 C CA . LEU A 1 113 ? -10.252 -4.902 -14.609 1.00 85.50 113 LEU A CA 1
ATOM 874 C C . LEU A 1 113 ? -10.222 -4.403 -13.157 1.00 85.50 113 LEU A C 1
ATOM 876 O O . LEU A 1 113 ? -11.201 -4.547 -12.430 1.00 85.50 113 LEU A O 1
ATOM 880 N N . GLU A 1 114 ? -9.119 -3.773 -12.756 1.00 85.62 114 GLU A N 1
ATOM 881 C CA . GLU A 1 114 ? -8.925 -3.199 -11.423 1.00 85.62 114 GLU A CA 1
ATOM 882 C C . GLU A 1 114 ? -9.950 -2.105 -11.112 1.00 85.62 114 GLU A C 1
ATOM 884 O O . GLU A 1 114 ? -10.523 -2.096 -10.017 1.00 85.62 114 GLU A O 1
ATOM 889 N N . LEU A 1 115 ? -10.238 -1.216 -12.074 1.00 87.25 115 LEU A N 1
ATOM 890 C CA . LEU A 1 115 ? -11.274 -0.201 -11.896 1.00 87.25 115 LEU A CA 1
ATOM 891 C C . LEU A 1 115 ? -12.656 -0.851 -11.792 1.00 87.25 115 LEU A C 1
ATOM 893 O O . LEU A 1 115 ? -13.433 -0.480 -10.914 1.00 87.25 115 LEU A O 1
ATOM 897 N N . GLY A 1 116 ? -12.945 -1.857 -12.622 1.00 91.19 116 GLY A N 1
ATOM 898 C CA . GLY A 1 116 ? -14.197 -2.616 -12.552 1.00 91.19 116 GLY A CA 1
ATOM 899 C C . GLY A 1 116 ? -14.415 -3.265 -11.182 1.00 91.19 116 GLY A C 1
ATOM 900 O O . GLY A 1 116 ? -15.460 -3.072 -10.560 1.00 91.19 116 GLY A O 1
ATOM 901 N N . VAL A 1 117 ? -13.402 -3.966 -10.662 1.00 90.06 117 VAL A N 1
ATOM 902 C CA . VAL A 1 117 ? -13.432 -4.562 -9.315 1.00 90.06 117 VAL A CA 1
ATOM 903 C C . VAL A 1 117 ? -13.588 -3.485 -8.241 1.00 90.06 117 VAL A C 1
ATOM 905 O O . VAL A 1 117 ? -14.364 -3.668 -7.305 1.00 90.06 117 VAL A O 1
ATOM 908 N N . THR A 1 118 ? -12.912 -2.344 -8.387 1.00 89.38 118 THR A N 1
ATOM 909 C CA . THR A 1 118 ? -13.028 -1.218 -7.451 1.00 89.38 118 THR A CA 1
ATOM 910 C C . THR A 1 118 ? -14.447 -0.651 -7.422 1.00 89.38 118 THR A C 1
ATOM 912 O O . THR A 1 118 ? -14.983 -0.423 -6.339 1.00 89.38 118 THR A O 1
ATOM 915 N N . ILE A 1 119 ? -15.084 -0.472 -8.582 1.00 94.00 119 ILE A N 1
ATOM 916 C CA . ILE A 1 119 ? -16.470 0.006 -8.685 1.00 94.00 119 ILE A CA 1
ATOM 917 C C . ILE A 1 119 ? -17.430 -0.981 -8.018 1.00 94.00 119 ILE A C 1
ATOM 919 O O . ILE A 1 119 ? -18.285 -0.562 -7.240 1.00 94.00 119 ILE A O 1
ATOM 923 N N . VAL A 1 120 ? -17.277 -2.285 -8.269 1.00 95.31 120 VAL A N 1
ATOM 924 C CA . VAL A 1 120 ? -18.120 -3.319 -7.645 1.00 95.31 120 VAL A CA 1
ATOM 925 C C . VAL A 1 120 ? -17.926 -3.341 -6.129 1.00 95.31 120 VAL A C 1
ATOM 927 O O . VAL A 1 120 ? -18.906 -3.300 -5.390 1.00 95.31 120 VAL A O 1
ATOM 930 N N . ALA A 1 121 ? -16.679 -3.348 -5.652 1.00 91.81 121 ALA A N 1
ATOM 931 C CA . ALA A 1 121 ? -16.375 -3.318 -4.224 1.00 91.81 121 ALA A CA 1
ATOM 932 C C . ALA A 1 121 ? -16.941 -2.059 -3.548 1.00 91.81 121 ALA A C 1
ATOM 934 O O . ALA A 1 121 ? -17.495 -2.137 -2.452 1.00 91.81 121 ALA A O 1
ATOM 935 N N . PHE A 1 122 ? -16.852 -0.907 -4.216 1.00 94.50 122 PHE A N 1
ATOM 936 C CA . PHE A 1 122 ? -17.429 0.343 -3.734 1.00 94.50 122 PHE A CA 1
ATOM 937 C C . PHE A 1 122 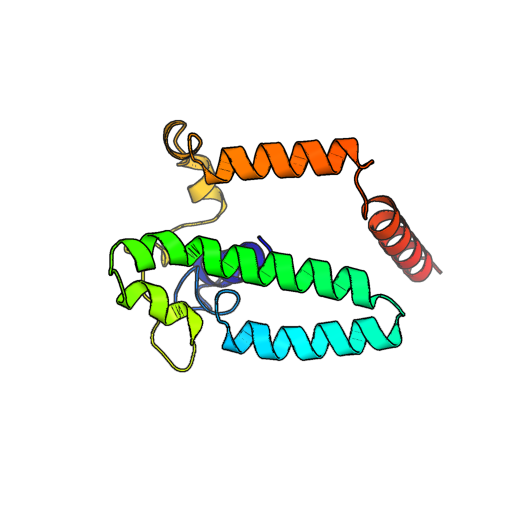? -18.960 0.288 -3.685 1.00 94.50 122 PHE A C 1
ATOM 939 O O . PHE A 1 122 ? -19.548 0.678 -2.680 1.00 94.50 122 PHE A O 1
ATOM 946 N N . ALA A 1 123 ? -19.611 -0.236 -4.726 1.00 97.19 123 ALA A N 1
ATOM 947 C CA . ALA A 1 123 ? -21.061 -0.397 -4.759 1.00 97.19 123 ALA A CA 1
ATOM 948 C C . ALA A 1 123 ? -21.554 -1.319 -3.634 1.00 97.19 123 ALA A C 1
ATOM 950 O O . ALA A 1 123 ? -22.494 -0.961 -2.928 1.00 97.19 123 ALA A O 1
ATOM 951 N N . LEU A 1 124 ? -20.884 -2.456 -3.413 1.00 96.19 124 LEU A N 1
ATOM 952 C CA . LEU A 1 124 ? -21.185 -3.362 -2.300 1.00 96.19 124 LEU A CA 1
ATOM 953 C C . LEU A 1 124 ? -21.017 -2.665 -0.947 1.00 96.19 124 LEU A C 1
ATOM 955 O O . LEU A 1 124 ? -21.905 -2.738 -0.108 1.00 96.19 124 LEU A O 1
ATOM 959 N N . TRP A 1 125 ? -19.936 -1.905 -0.760 1.00 94.44 125 TRP A N 1
ATOM 960 C CA . TRP A 1 125 ? -19.726 -1.131 0.464 1.00 94.44 125 TRP A CA 1
ATOM 961 C C . TRP A 1 125 ? -20.820 -0.076 0.702 1.00 94.44 125 TRP A C 1
ATOM 963 O O . TRP A 1 125 ? -21.229 0.134 1.845 1.00 94.44 125 TRP A O 1
ATOM 973 N N . VAL A 1 126 ? -21.327 0.572 -0.354 1.00 96.75 126 VAL A N 1
ATOM 974 C CA . VAL A 1 126 ? -22.469 1.500 -0.259 1.00 96.75 126 VAL A CA 1
ATOM 975 C C . VAL A 1 126 ? -23.754 0.756 0.107 1.00 96.75 126 VAL A C 1
ATOM 977 O O . VAL A 1 126 ? -24.476 1.210 0.995 1.00 96.75 126 VAL A O 1
ATOM 980 N N . VAL A 1 127 ? -24.027 -0.384 -0.534 1.00 97.19 127 VAL A N 1
ATOM 981 C CA . VAL A 1 127 ? -25.193 -1.236 -0.240 1.00 97.19 127 VAL A CA 1
ATOM 982 C C . VAL A 1 127 ? -25.161 -1.742 1.207 1.00 97.19 127 VAL A C 1
ATOM 984 O O . VAL A 1 127 ? -26.194 -1.746 1.870 1.00 97.19 127 VAL A O 1
ATOM 987 N N . ASP A 1 128 ? -23.974 -2.040 1.736 1.00 95.00 128 ASP A N 1
ATOM 988 C CA . ASP A 1 128 ? -23.745 -2.431 3.133 1.00 95.00 128 ASP A CA 1
ATOM 989 C C . ASP A 1 128 ? -23.874 -1.261 4.136 1.00 95.00 128 ASP A C 1
ATOM 991 O O . ASP A 1 128 ? -23.623 -1.419 5.334 1.00 95.00 128 ASP A O 1
ATOM 995 N N . GLY A 1 129 ? -24.262 -0.064 3.682 1.00 95.00 129 GLY A N 1
ATOM 996 C CA . GLY A 1 129 ? -24.473 1.108 4.534 1.00 95.00 129 GLY A CA 1
ATOM 997 C C . GLY A 1 129 ? -23.196 1.880 4.868 1.00 95.00 129 GLY A C 1
ATOM 998 O O . GLY A 1 129 ? -23.138 2.565 5.892 1.00 95.00 129 GLY A O 1
ATOM 999 N N . ALA A 1 130 ? -22.170 1.775 4.020 1.00 93.69 130 ALA A N 1
ATOM 1000 C CA . ALA A 1 130 ? -20.883 2.452 4.158 1.00 93.69 130 ALA A CA 1
ATOM 1001 C C . ALA A 1 130 ? -20.224 2.247 5.543 1.00 93.69 130 ALA A C 1
ATOM 1003 O O . ALA A 1 130 ? -19.902 3.217 6.257 1.00 93.69 130 ALA A O 1
ATOM 1004 N N . PRO A 1 131 ? -20.024 0.981 5.967 1.00 89.00 131 PRO A N 1
ATOM 1005 C CA . PRO A 1 131 ? -19.480 0.667 7.278 1.00 89.00 131 PRO A CA 1
ATOM 1006 C C . PRO A 1 131 ? -18.134 1.368 7.501 1.00 89.00 131 PRO A C 1
ATOM 1008 O O . PRO A 1 131 ? -17.284 1.457 6.614 1.00 89.00 131 PRO A O 1
ATOM 1011 N N . GLY A 1 132 ? -17.945 1.891 8.716 1.00 85.94 132 GLY A N 1
ATOM 1012 C CA . GLY A 1 132 ? -16.733 2.606 9.128 1.00 85.94 132 GLY A CA 1
ATOM 1013 C C . GLY A 1 132 ? -16.832 4.136 9.104 1.00 85.94 132 GLY A C 1
ATOM 1014 O O . GLY A 1 132 ? -16.225 4.761 9.979 1.00 85.94 132 GLY A O 1
ATOM 1015 N N . ILE A 1 133 ? -17.649 4.751 8.229 1.00 89.50 133 ILE A N 1
ATOM 1016 C CA . ILE A 1 133 ? -17.780 6.227 8.164 1.00 89.50 133 ILE A CA 1
ATOM 1017 C C . ILE A 1 133 ? -18.199 6.798 9.520 1.00 89.50 133 ILE A C 1
ATOM 1019 O O . ILE A 1 133 ? -17.533 7.679 10.064 1.00 89.50 133 ILE A O 1
ATOM 1023 N N . GLY A 1 134 ? -19.279 6.274 10.108 1.00 87.12 134 GLY A N 1
ATOM 1024 C CA . GLY A 1 134 ? -19.785 6.770 11.391 1.00 87.12 134 GLY A CA 1
ATOM 1025 C C . GLY A 1 134 ? -18.754 6.661 12.520 1.00 87.12 134 GLY A C 1
ATOM 1026 O O . GLY A 1 134 ? -18.697 7.518 13.402 1.00 87.12 134 GLY A O 1
ATOM 1027 N N . THR A 1 135 ? -17.895 5.640 12.481 1.00 85.56 135 THR A N 1
ATOM 1028 C CA . THR A 1 135 ? -16.797 5.472 13.441 1.00 85.56 135 THR A CA 1
ATOM 1029 C C . THR A 1 135 ? -15.713 6.527 13.235 1.00 85.56 135 THR A C 1
ATOM 1031 O O . THR A 1 135 ? -15.295 7.147 14.214 1.00 85.56 135 THR A O 1
ATOM 1034 N N . ALA A 1 136 ? -15.309 6.785 11.988 1.00 85.94 136 ALA A N 1
ATOM 1035 C CA . ALA A 1 136 ? -14.326 7.815 11.657 1.00 85.94 136 ALA A CA 1
ATOM 1036 C C . ALA A 1 136 ? -14.817 9.220 12.048 1.00 85.94 136 ALA A C 1
ATOM 1038 O O . ALA A 1 136 ? -14.111 9.951 12.742 1.00 85.94 136 ALA A O 1
ATOM 1039 N N . VAL A 1 137 ? -16.063 9.564 11.706 1.00 90.88 137 VAL A N 1
ATOM 1040 C CA . VAL A 1 137 ? -16.673 10.857 12.056 1.00 90.88 137 VAL A CA 1
ATOM 1041 C C . VAL A 1 137 ? -16.713 11.056 13.572 1.00 90.88 137 VAL A C 1
ATOM 1043 O O . VAL A 1 137 ? -16.287 12.098 14.073 1.00 90.88 137 VAL A O 1
ATOM 1046 N N . ARG A 1 138 ? -17.167 10.048 14.334 1.00 89.69 138 ARG A N 1
ATOM 1047 C CA . ARG A 1 138 ? -17.185 10.118 15.806 1.00 89.69 138 ARG A CA 1
ATOM 1048 C C . ARG A 1 138 ? -15.785 10.272 16.395 1.00 89.69 138 ARG A C 1
ATOM 1050 O O . ARG A 1 138 ? -15.624 11.009 17.365 1.00 89.69 138 ARG A O 1
ATOM 1057 N N . PHE A 1 139 ? -14.788 9.587 15.838 1.00 86.81 139 PHE A N 1
ATOM 1058 C CA . PHE A 1 139 ? -13.401 9.702 16.282 1.00 86.81 139 PHE A CA 1
ATOM 1059 C C . PHE A 1 139 ? -12.861 11.125 16.085 1.00 86.81 139 PHE A C 1
ATOM 1061 O O . PHE A 1 139 ? -12.363 11.723 17.040 1.00 86.81 139 PHE A O 1
ATOM 1068 N N . VAL A 1 140 ? -13.031 11.692 14.886 1.00 89.56 140 VAL A N 1
ATOM 1069 C CA . VAL A 1 140 ? -12.597 13.062 14.569 1.00 89.56 140 VAL A CA 1
ATOM 1070 C C . VAL A 1 140 ? -13.301 14.072 15.472 1.00 89.56 140 VAL A C 1
ATOM 1072 O O . VAL A 1 140 ? -12.636 14.888 16.108 1.00 89.56 140 VAL A O 1
ATOM 1075 N N . ARG A 1 141 ? -14.630 13.972 15.614 1.00 90.88 141 ARG A N 1
ATOM 1076 C CA . ARG A 1 141 ? -15.422 14.891 16.446 1.00 90.88 141 ARG A CA 1
ATOM 1077 C C . ARG A 1 141 ? -14.946 14.905 17.900 1.00 90.88 141 ARG A C 1
ATOM 1079 O O . ARG A 1 141 ? -14.649 15.970 18.433 1.00 90.88 141 ARG A O 1
ATOM 1086 N N . ARG A 1 142 ? -14.762 13.722 18.499 1.00 90.19 142 ARG A N 1
ATOM 1087 C CA . ARG A 1 142 ? -14.235 13.583 19.869 1.00 90.19 142 ARG A CA 1
ATOM 1088 C C . ARG A 1 142 ? -12.847 14.197 20.028 1.00 90.19 142 ARG A C 1
ATOM 1090 O O . ARG A 1 142 ? -12.518 14.673 21.112 1.00 90.19 142 ARG A O 1
ATOM 1097 N N . ARG A 1 143 ? -12.000 14.154 18.992 1.00 88.44 143 ARG A N 1
ATOM 1098 C CA . ARG A 1 143 ? -10.655 14.734 19.073 1.00 88.44 143 ARG A CA 1
ATOM 1099 C C . ARG A 1 143 ? -10.679 16.253 18.958 1.00 88.44 143 ARG A C 1
ATOM 1101 O O . ARG A 1 143 ? -9.973 16.898 19.722 1.00 88.44 143 ARG A O 1
ATOM 1108 N N . VAL A 1 144 ? -11.520 16.799 18.082 1.00 89.94 144 VAL A N 1
ATOM 1109 C CA . VAL A 1 144 ? -11.738 18.249 17.956 1.00 89.94 144 VAL A CA 1
ATOM 1110 C C . VAL A 1 144 ? -12.305 18.834 19.251 1.00 89.94 144 VAL A C 1
ATOM 1112 O O . VAL A 1 144 ? -11.815 19.857 19.711 1.00 89.94 144 VAL A O 1
ATOM 1115 N N . GLU A 1 145 ? -13.278 18.170 19.879 1.00 91.12 145 GLU A N 1
ATOM 1116 C CA . GLU A 1 145 ? -13.857 18.609 21.159 1.00 91.12 145 GLU A CA 1
ATOM 1117 C C . GLU A 1 145 ? -12.812 18.654 22.284 1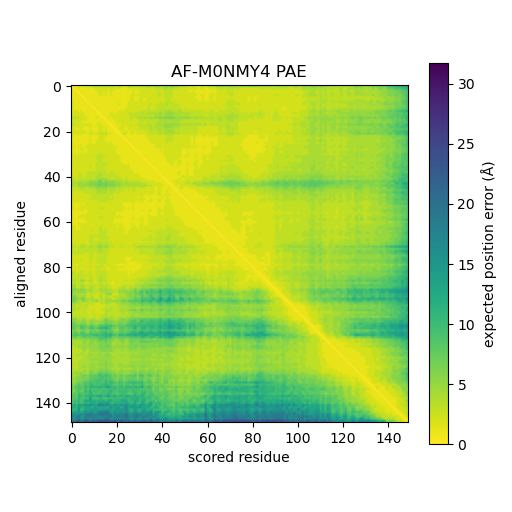.00 91.12 145 GLU A C 1
ATOM 1119 O O . GLU A 1 145 ? -12.751 19.633 23.016 1.00 91.12 145 GLU A O 1
ATOM 1124 N N . ARG A 1 146 ? -11.917 17.659 22.369 1.00 86.00 146 ARG A N 1
ATOM 1125 C CA . ARG A 1 146 ? -10.808 17.656 23.345 1.00 86.00 146 ARG A CA 1
ATOM 1126 C C . ARG A 1 146 ? -9.732 18.712 23.099 1.00 86.00 146 ARG A C 1
ATOM 1128 O O . ARG A 1 146 ? -8.953 18.958 24.003 1.00 86.00 146 ARG A O 1
ATOM 1135 N N . LEU A 1 147 ? -9.611 19.241 21.883 1.00 84.38 147 LEU A N 1
ATOM 1136 C CA . LEU A 1 147 ? -8.663 20.321 21.573 1.00 84.38 147 LEU A CA 1
ATOM 1137 C C . LEU A 1 147 ? -9.262 21.708 21.849 1.00 84.38 147 LEU A C 1
ATOM 1139 O O . LEU A 1 147 ? -8.537 22.695 21.821 1.00 84.38 147 LEU A O 1
ATOM 1143 N N . ARG A 1 148 ? -10.583 21.784 22.059 1.00 79.69 148 ARG A N 1
ATOM 1144 C CA . ARG A 1 148 ? -11.324 23.017 22.367 1.00 79.69 148 ARG A CA 1
ATOM 1145 C C . ARG A 1 148 ? -11.626 23.191 23.860 1.00 79.69 148 ARG A C 1
ATOM 1147 O O . ARG A 1 148 ? -12.102 24.259 24.230 1.00 79.69 148 ARG A O 1
ATOM 1154 N N . ALA A 1 149 ? -11.411 22.151 24.662 1.00 70.44 149 ALA A N 1
ATOM 1155 C CA . ALA A 1 149 ? -11.524 22.151 26.119 1.00 70.44 149 ALA A CA 1
ATOM 1156 C C . ALA A 1 149 ? -10.135 22.306 26.743 1.00 70.44 149 ALA A C 1
ATOM 1158 O O . ALA A 1 149 ? -10.049 22.983 27.787 1.00 70.44 149 ALA A O 1
#

Solvent-accessible surface area (backbone atoms only — not comparable to full-atom values): 8202 Å² total; per-residue (Å²): 93,69,37,50,72,50,14,33,51,35,10,29,73,66,63,75,42,89,28,54,53,26,62,56,43,4,51,56,46,47,54,56,49,48,55,54,47,48,53,55,16,57,78,69,75,37,50,70,60,39,49,55,49,51,52,50,48,52,50,40,47,51,57,73,43,44,64,39,58,76,71,65,41,63,61,60,54,22,13,40,46,25,88,81,35,67,57,50,66,63,85,72,48,66,77,37,37,76,67,53,54,63,74,67,60,50,74,74,74,59,73,38,71,68,49,53,51,49,52,51,54,50,50,51,40,52,76,67,66,44,78,60,52,70,56,52,53,52,52,53,52,58,51,55,53,65,74,73,108

Sequence (149 aa):
QLPDLIDKPLAWTFGLIPSGRSLAHSLVFLAGLSVIVWLLATRSGRRPEAGAFLVGYLTHVLADVLPAALAGEWAKLGTLLWPITPVFRYPDELDRSIIGFFLELRPAELVSLELGVTIVAFALWVVDGAPGIGTAVRFVRRRVERLRA

Foldseek 3Di:
DVLLVPQLCCQQPVVNDQASQAQLLELVNLVVVLVVLCVVCVVVVNNVVSVVVSVVSVVVSCVVCVVCVVVVVVQCVQRHHPPVGDHDHDPCRNVDDPVNCVVPDDVVNCPDPVVVVVVVVVVVCVVVVVPPPVVVVVVVVVVVVVVVD

InterPro domains:
  IPR007404 YdjM inner membrane [PF04307] (2-86)

Nearest PDB structures (foldseek):
  6yam-assembly1_P  TM=4.229E-01  e=8.086E+00  Oryctolagus cuniculus

pLDDT: mean 93.26, std 4.74, range [70.44, 98.38]

Organism: NCBI:txid1227482